Protein AF-A0A321L6T2-F1 (afdb_monomer_lite)

pLDDT: mean 87.13, std 16.79, range [43.19, 98.75]

Foldseek 3Di:
DDDDDDDDDDDDPPPDPDDDDPPVVVVVVVVVVVVVVVLLVQLVVCLPDPPPPSNQVSLVVLLVVVVVPPLVSVLSLLSSCVRDDDPSLLQSLQCCQPVDLQPPVVSSLVSPLPPPPVSLLSSLLSVQCRNPLGDDPVSLVSNLVVLVVLLPPVPDSSNVSSVSSNVNSVVSNVRNVD

Radius of gyration: 24.86 Å; chains: 1; bounding box: 50×90×37 Å

Sequence (178 aa):
MRRTKQQKGMKFSVVLLILSSSICASAQVDRAKTDRKKIIAALHKCSTKASTSDCEVAAEQAIDLFHRGDKQILASLLDLGLKSDGDLAELIGSFLGEDVLWKNPRLFLNAIVSRPRRQQEELSFSAGAMDGSGMPKEILRGVRSNLRRMSRQQNEPLAAIARLCLSRVEAANRAARN

Structure (mmCIF, N/CA/C/O backbone):
data_AF-A0A321L6T2-F1
#
_entry.id   AF-A0A321L6T2-F1
#
loop_
_atom_site.group_PDB
_atom_site.id
_atom_site.type_symbol
_atom_site.label_atom_id
_atom_site.label_alt_id
_atom_site.label_comp_id
_atom_site.label_asym_id
_atom_site.label_entity_id
_atom_site.label_seq_id
_atom_site.pdbx_PDB_ins_code
_atom_site.Cartn_x
_atom_site.Cartn_y
_atom_site.Cartn_z
_atom_site.occupancy
_atom_site.B_iso_or_equiv
_atom_site.auth_seq_id
_atom_site.auth_comp_id
_atom_site.auth_asym_id
_atom_site.auth_atom_id
_atom_site.pdbx_PDB_model_num
ATOM 1 N N . MET A 1 1 ? -31.870 -72.070 20.603 1.00 43.19 1 MET A N 1
ATOM 2 C CA . MET A 1 1 ? -31.363 -72.300 19.225 1.00 43.19 1 MET A CA 1
ATOM 3 C C . MET A 1 1 ? -30.682 -71.016 18.761 1.00 43.19 1 MET A C 1
ATOM 5 O O . MET A 1 1 ? -31.320 -69.983 18.810 1.00 43.19 1 MET A O 1
ATOM 9 N N . ARG A 1 2 ? -29.343 -71.005 18.627 1.00 44.78 2 ARG A N 1
ATOM 10 C CA . ARG A 1 2 ? -28.594 -71.132 17.345 1.00 44.78 2 ARG A CA 1
ATOM 11 C C . ARG A 1 2 ? -28.864 -69.920 16.425 1.00 44.78 2 ARG A C 1
ATOM 13 O O . ARG A 1 2 ? -29.998 -69.753 16.022 1.00 44.78 2 ARG A O 1
ATOM 20 N N . ARG A 1 3 ? -27.916 -69.074 16.005 1.00 48.66 3 ARG A N 1
ATOM 21 C CA . ARG A 1 3 ? -26.467 -69.211 15.759 1.00 48.66 3 ARG A CA 1
ATOM 22 C C . ARG A 1 3 ? -25.813 -67.818 15.779 1.00 48.66 3 ARG A C 1
ATOM 24 O O . ARG A 1 3 ? -26.248 -66.937 15.047 1.00 48.66 3 ARG A O 1
ATOM 31 N N . THR A 1 4 ? -24.723 -67.666 16.521 1.00 51.62 4 THR A N 1
ATOM 32 C CA . THR A 1 4 ? -23.717 -66.614 16.329 1.00 51.62 4 THR A CA 1
ATOM 33 C C . THR A 1 4 ? -22.840 -66.983 15.126 1.00 51.62 4 THR A C 1
ATOM 35 O O . THR A 1 4 ? -22.331 -68.102 15.043 1.00 51.62 4 THR A O 1
ATOM 38 N N . LYS A 1 5 ? -22.691 -66.076 14.151 1.00 57.09 5 LYS A N 1
ATOM 39 C CA . LYS A 1 5 ? -21.749 -66.237 13.033 1.00 57.09 5 LYS A CA 1
ATOM 40 C C . LYS A 1 5 ? -20.432 -65.543 13.376 1.00 57.09 5 LYS A C 1
ATOM 42 O O . LYS A 1 5 ? -20.359 -64.327 13.484 1.00 57.09 5 LYS A O 1
ATOM 47 N N . GLN A 1 6 ? -19.414 -66.376 13.536 1.00 51.06 6 GLN A N 1
ATOM 48 C CA . GLN A 1 6 ? -17.997 -66.055 13.647 1.00 51.06 6 GLN A CA 1
ATOM 49 C C . GLN A 1 6 ? -17.499 -65.499 12.301 1.00 51.06 6 GLN A C 1
ATOM 51 O O . GLN A 1 6 ? -17.576 -66.199 11.289 1.00 51.06 6 GLN A O 1
ATOM 56 N N . GLN A 1 7 ? -16.989 -64.266 12.270 1.00 49.34 7 GLN A N 1
ATOM 57 C CA . GLN A 1 7 ? -16.359 -63.694 11.078 1.00 49.34 7 GLN A CA 1
ATOM 58 C C . GLN A 1 7 ? -14.836 -63.752 11.247 1.00 49.34 7 GLN A C 1
ATOM 60 O O . GLN A 1 7 ? -14.269 -63.189 12.182 1.00 49.34 7 GLN A O 1
ATOM 65 N N . LYS A 1 8 ? -14.206 -64.548 10.379 1.00 51.94 8 LYS A N 1
ATOM 66 C CA . LYS A 1 8 ? -12.772 -64.848 10.359 1.00 51.94 8 LYS A CA 1
ATOM 67 C C . LYS A 1 8 ? -11.964 -63.611 9.967 1.00 51.94 8 LYS A C 1
ATOM 69 O O . LYS A 1 8 ? -12.331 -62.888 9.047 1.00 51.94 8 LYS A O 1
ATOM 74 N N . GLY A 1 9 ? -10.857 -63.420 10.681 1.00 50.06 9 GLY A N 1
ATOM 75 C CA . GLY A 1 9 ? -9.909 -62.335 10.480 1.00 50.06 9 GLY A CA 1
ATOM 76 C C . GLY A 1 9 ? -9.228 -62.351 9.114 1.00 50.06 9 GLY A C 1
ATOM 77 O O . GLY A 1 9 ? -8.930 -63.404 8.553 1.00 50.06 9 GLY A O 1
ATOM 78 N N . MET A 1 10 ? -8.924 -61.148 8.639 1.00 47.84 10 MET A N 1
ATOM 79 C CA . MET A 1 10 ? -8.061 -60.888 7.496 1.00 47.84 10 MET A CA 1
ATOM 80 C C . MET A 1 10 ? -6.967 -59.943 7.996 1.00 47.84 10 MET A C 1
ATOM 82 O O . MET A 1 10 ? -7.208 -58.763 8.240 1.00 47.84 10 MET A O 1
ATOM 86 N N . LYS A 1 11 ? -5.779 -60.494 8.266 1.00 53.78 11 LYS A N 1
ATO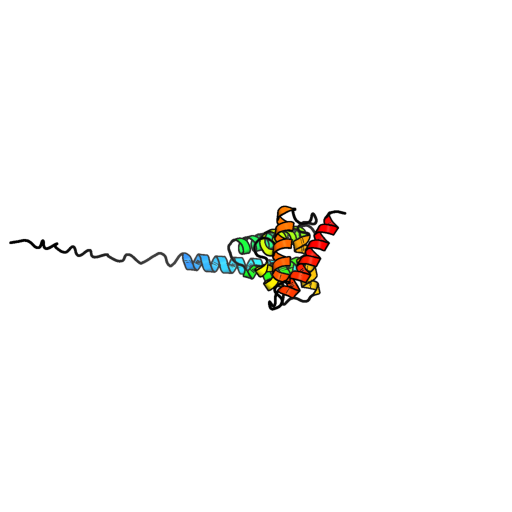M 87 C CA . LYS A 1 11 ? -4.592 -59.714 8.627 1.00 53.78 11 LYS A CA 1
ATOM 88 C C . LYS A 1 11 ? -4.037 -59.100 7.340 1.00 53.78 11 LYS A C 1
ATOM 90 O O . LYS A 1 11 ? -3.323 -59.773 6.606 1.00 53.78 11 LYS A O 1
ATOM 95 N N . PHE A 1 12 ? -4.387 -57.848 7.057 1.00 50.16 12 PHE A N 1
ATOM 96 C CA . PHE A 1 12 ? -3.696 -57.056 6.042 1.00 50.16 12 PHE A CA 1
ATOM 97 C C . PHE A 1 12 ? -2.427 -56.467 6.656 1.00 50.16 12 PHE A C 1
ATOM 99 O O . PHE A 1 12 ? -2.484 -55.522 7.440 1.00 50.16 12 PHE A O 1
ATOM 106 N N . SER A 1 13 ? -1.276 -57.030 6.291 1.00 50.53 13 SER A N 1
ATOM 107 C CA . SER A 1 13 ? 0.005 -56.338 6.420 1.00 50.53 13 SER A CA 1
ATOM 108 C C . SER A 1 13 ? 0.016 -55.168 5.439 1.00 50.53 13 SER A C 1
ATOM 110 O O . SER A 1 13 ? 0.278 -55.345 4.252 1.00 50.53 13 SER A O 1
ATOM 112 N N . VAL A 1 14 ? -0.293 -53.969 5.932 1.00 54.41 14 VAL A N 1
ATOM 113 C CA . VAL A 1 14 ? -0.040 -52.718 5.213 1.00 54.41 14 VAL A CA 1
ATOM 114 C C . VAL A 1 14 ? 1.455 -52.438 5.332 1.00 54.41 14 VAL A C 1
ATOM 116 O O . VAL A 1 14 ? 1.932 -51.945 6.352 1.00 54.41 14 VAL A O 1
ATOM 119 N N . VAL A 1 15 ? 2.210 -52.822 4.305 1.00 53.78 15 VAL A N 1
ATOM 120 C CA . VAL A 1 15 ? 3.610 -52.421 4.154 1.00 53.78 15 VAL A CA 1
ATOM 121 C C . VAL A 1 15 ? 3.623 -50.925 3.852 1.00 53.78 15 VAL A C 1
ATOM 123 O O . VAL A 1 15 ? 3.161 -50.469 2.809 1.00 53.78 15 VAL A O 1
ATOM 126 N N . LEU A 1 16 ? 4.113 -50.166 4.825 1.00 50.12 16 LEU A N 1
ATOM 127 C CA . LEU A 1 16 ? 4.247 -48.720 4.812 1.00 50.12 16 LEU A CA 1
ATOM 128 C C . LEU A 1 16 ? 5.389 -48.318 3.854 1.00 50.12 16 LEU A C 1
ATOM 130 O O . LEU A 1 16 ? 6.542 -48.210 4.261 1.00 50.12 16 LEU A O 1
ATOM 134 N N . LEU A 1 17 ? 5.081 -48.108 2.571 1.00 49.12 17 LEU A N 1
ATOM 135 C CA . LEU A 1 17 ? 5.977 -47.459 1.602 1.00 49.12 17 LEU A CA 1
ATOM 136 C C . LEU A 1 17 ? 5.973 -45.937 1.841 1.00 49.12 17 LEU A C 1
ATOM 138 O O . LEU A 1 17 ? 5.403 -45.163 1.079 1.00 49.12 17 LEU A O 1
ATOM 142 N N . ILE A 1 18 ? 6.587 -45.499 2.941 1.00 56.22 18 ILE A N 1
ATOM 143 C CA . ILE A 1 18 ? 6.993 -44.103 3.141 1.00 56.22 18 ILE A CA 1
ATOM 144 C C . ILE A 1 18 ? 8.502 -44.096 2.997 1.00 56.22 18 ILE A C 1
ATOM 146 O O . ILE A 1 18 ? 9.170 -44.424 3.962 1.00 56.22 18 ILE A O 1
ATOM 150 N N . LEU A 1 19 ? 9.039 -43.775 1.822 1.00 53.19 19 LEU A N 1
ATOM 151 C CA . LEU A 1 19 ? 10.446 -43.399 1.635 1.00 53.19 19 LEU A CA 1
ATOM 152 C C . LEU A 1 19 ? 10.629 -42.973 0.174 1.00 53.19 19 LEU A C 1
ATOM 154 O O . LEU A 1 19 ? 10.752 -43.844 -0.674 1.00 53.19 19 LEU A O 1
ATOM 158 N N . SER A 1 20 ? 10.620 -41.652 -0.077 1.00 51.66 20 SER A N 1
ATOM 159 C CA . SER A 1 20 ? 11.386 -40.943 -1.136 1.00 51.66 20 SER A CA 1
ATOM 160 C C . SER A 1 20 ? 10.708 -39.687 -1.727 1.00 51.66 20 SER A C 1
ATOM 162 O O . SER A 1 20 ? 10.866 -39.412 -2.912 1.00 51.66 20 SER A O 1
ATOM 164 N N . SER A 1 21 ? 9.974 -38.878 -0.954 1.00 49.34 21 SER A N 1
ATOM 165 C CA . SER A 1 21 ? 9.477 -37.563 -1.428 1.00 49.34 21 SER A CA 1
ATOM 166 C C . SER A 1 21 ? 10.160 -36.351 -0.776 1.00 49.34 21 SER A C 1
ATOM 168 O O . SER A 1 21 ? 9.906 -35.213 -1.162 1.00 49.34 21 SER A O 1
ATOM 170 N N . SER A 1 22 ? 11.076 -36.556 0.173 1.00 53.72 22 SER A N 1
ATOM 171 C CA . SER A 1 22 ? 11.618 -35.464 0.999 1.00 53.72 22 SER A CA 1
ATOM 172 C C . SER A 1 22 ? 12.761 -34.652 0.371 1.00 53.72 22 SER A C 1
ATOM 174 O O . SER A 1 22 ? 13.109 -33.611 0.918 1.00 53.72 22 SER A O 1
ATOM 176 N N . ILE A 1 23 ? 13.350 -35.078 -0.755 1.00 55.03 23 ILE A N 1
ATOM 177 C CA . ILE A 1 23 ? 14.572 -34.436 -1.290 1.00 55.03 23 ILE A CA 1
ATOM 178 C C . ILE A 1 23 ? 14.260 -33.283 -2.267 1.00 55.03 23 ILE A C 1
ATOM 180 O O . ILE A 1 23 ? 15.015 -32.318 -2.332 1.00 55.03 23 ILE A O 1
ATOM 184 N N . CYS A 1 24 ? 13.126 -33.293 -2.978 1.00 56.47 24 CYS A N 1
ATOM 185 C CA . CYS A 1 24 ? 12.776 -32.187 -3.888 1.00 56.47 24 CYS A CA 1
ATOM 186 C C . CYS A 1 24 ? 12.216 -30.951 -3.163 1.00 56.47 24 CYS A C 1
ATOM 188 O O . CYS A 1 24 ? 12.372 -29.830 -3.649 1.00 56.47 24 CYS A O 1
ATOM 190 N N . ALA A 1 25 ? 11.605 -31.135 -1.989 1.00 60.56 25 ALA A N 1
ATOM 191 C CA . ALA A 1 25 ? 10.973 -30.046 -1.249 1.00 60.56 25 ALA A CA 1
ATOM 192 C C . ALA A 1 25 ? 11.993 -29.040 -0.682 1.00 60.56 25 ALA A C 1
ATOM 194 O O . ALA A 1 25 ? 11.742 -27.837 -0.706 1.00 60.56 25 ALA A O 1
ATOM 195 N N . SER A 1 26 ? 13.160 -29.496 -0.213 1.00 62.03 26 SER A N 1
ATOM 196 C CA . SER A 1 26 ? 14.184 -28.610 0.364 1.00 62.03 26 SER A CA 1
ATOM 197 C C . SER A 1 26 ? 14.817 -27.692 -0.687 1.00 62.03 26 SER A C 1
ATOM 199 O O . SER A 1 26 ? 14.877 -26.481 -0.482 1.00 62.03 26 SER A O 1
ATOM 201 N N . ALA A 1 27 ? 15.179 -28.227 -1.857 1.00 65.00 27 ALA A N 1
ATOM 202 C CA . ALA A 1 27 ? 15.766 -27.443 -2.947 1.00 65.00 27 ALA A CA 1
ATOM 203 C C . ALA A 1 27 ? 14.808 -26.364 -3.496 1.00 65.00 27 ALA A C 1
ATOM 205 O O . ALA A 1 27 ? 15.236 -25.253 -3.816 1.00 65.00 27 ALA A O 1
ATOM 206 N N . GLN A 1 28 ? 13.504 -26.658 -3.575 1.00 65.62 28 GLN A N 1
ATOM 207 C CA . GLN A 1 28 ? 12.490 -25.681 -3.995 1.00 65.62 28 GLN A CA 1
ATOM 208 C C . GLN A 1 28 ? 12.294 -24.571 -2.956 1.00 65.62 28 GLN A C 1
ATOM 210 O O . GLN A 1 28 ? 12.191 -23.399 -3.321 1.00 65.62 28 GLN A O 1
ATOM 215 N N . VAL A 1 29 ? 12.293 -24.921 -1.668 1.00 70.12 29 VAL A N 1
ATOM 216 C CA . VAL A 1 29 ? 12.184 -23.949 -0.572 1.00 70.12 29 VAL A CA 1
ATOM 217 C C . VAL A 1 29 ? 13.405 -23.025 -0.528 1.00 70.12 29 VAL A C 1
ATOM 219 O O . VAL A 1 29 ? 13.248 -21.814 -0.363 1.00 70.12 29 VAL A O 1
ATOM 222 N N . ASP A 1 30 ? 14.613 -23.553 -0.723 1.00 67.31 30 ASP A N 1
ATOM 223 C CA . ASP A 1 30 ? 15.839 -22.746 -0.714 1.00 67.31 30 ASP A CA 1
ATOM 224 C C . ASP A 1 30 ? 15.949 -21.833 -1.939 1.00 67.31 30 ASP A C 1
ATOM 226 O O . ASP A 1 30 ? 16.370 -20.674 -1.818 1.00 67.31 30 ASP A O 1
ATOM 230 N N . ARG A 1 31 ? 15.481 -22.297 -3.104 1.00 67.94 31 ARG A N 1
ATOM 231 C CA . ARG A 1 31 ? 15.360 -21.460 -4.302 1.00 67.94 31 ARG A CA 1
ATOM 232 C C . ARG A 1 31 ? 14.355 -20.326 -4.091 1.00 67.94 31 ARG A C 1
ATOM 234 O O . ARG A 1 31 ? 14.720 -19.171 -4.279 1.00 67.94 31 ARG A O 1
ATOM 241 N N . ALA A 1 32 ? 13.154 -20.625 -3.589 1.00 71.50 32 ALA A N 1
ATOM 242 C CA . ALA A 1 32 ? 12.131 -19.613 -3.308 1.00 71.50 32 ALA A CA 1
ATOM 243 C C . ALA A 1 32 ? 12.614 -18.551 -2.301 1.00 71.50 32 ALA A C 1
ATOM 245 O O . ALA A 1 32 ? 12.394 -17.355 -2.493 1.00 71.50 32 ALA A O 1
ATOM 246 N N . LYS A 1 33 ? 13.338 -18.963 -1.250 1.00 74.62 33 LYS A N 1
ATOM 247 C CA . LYS A 1 33 ? 13.969 -18.033 -0.296 1.00 74.62 33 LYS A CA 1
ATOM 248 C C . LYS A 1 33 ? 15.038 -17.160 -0.953 1.00 74.62 33 LYS A C 1
ATOM 250 O O . LYS A 1 33 ? 15.141 -15.976 -0.629 1.00 74.62 33 LYS A O 1
ATOM 255 N N . THR A 1 34 ? 15.851 -17.736 -1.834 1.00 74.81 34 THR A N 1
ATOM 256 C CA . THR A 1 34 ? 16.912 -17.013 -2.548 1.00 74.81 34 THR A CA 1
ATOM 257 C C . THR A 1 34 ? 16.322 -15.987 -3.512 1.00 74.81 34 THR A C 1
ATOM 259 O O . THR A 1 34 ? 16.768 -14.840 -3.527 1.00 74.81 34 THR A O 1
ATOM 262 N N . ASP A 1 35 ? 15.274 -16.359 -4.241 1.00 86.00 35 ASP A N 1
ATOM 263 C CA . ASP A 1 35 ? 14.583 -15.472 -5.176 1.00 86.00 35 ASP A CA 1
ATOM 264 C C . ASP A 1 35 ? 13.876 -14.330 -4.430 1.00 86.00 35 ASP A C 1
ATOM 266 O O . ASP A 1 35 ? 14.041 -13.163 -4.787 1.00 86.00 35 ASP A O 1
ATOM 270 N N . ARG A 1 36 ? 13.232 -14.621 -3.291 1.00 91.94 36 ARG A N 1
ATOM 271 C CA . ARG A 1 36 ? 12.671 -13.593 -2.399 1.00 91.94 36 ARG A CA 1
ATOM 272 C C . ARG A 1 36 ? 13.715 -12.576 -1.934 1.00 91.94 36 ARG A C 1
ATOM 274 O O . ARG A 1 36 ? 13.458 -11.374 -1.951 1.00 91.94 36 ARG A O 1
ATOM 281 N N . LYS A 1 37 ? 14.895 -13.032 -1.495 1.00 93.31 37 LYS A N 1
ATOM 282 C CA . LYS A 1 37 ? 15.969 -12.131 -1.035 1.00 93.31 37 LYS A CA 1
ATOM 283 C C . LYS A 1 37 ? 16.463 -11.214 -2.154 1.00 93.31 37 LYS A C 1
ATOM 285 O O . LYS A 1 37 ? 16.707 -10.039 -1.890 1.00 93.31 37 LYS A O 1
ATOM 290 N N . LYS A 1 38 ? 16.590 -11.731 -3.380 1.00 93.50 38 LYS A N 1
ATOM 291 C CA . LYS A 1 38 ? 16.983 -10.935 -4.553 1.00 93.50 38 LYS A CA 1
ATOM 292 C C . LYS A 1 38 ? 15.955 -9.849 -4.861 1.00 93.50 38 LYS A C 1
ATOM 294 O O . LYS A 1 38 ? 16.347 -8.703 -5.049 1.00 93.50 38 LYS A O 1
ATOM 299 N N . ILE A 1 39 ? 14.666 -10.193 -4.829 1.00 94.38 39 ILE A N 1
ATOM 300 C CA . ILE A 1 39 ? 13.573 -9.236 -5.046 1.00 94.38 39 ILE A CA 1
ATOM 301 C C . ILE A 1 39 ? 13.617 -8.127 -3.988 1.00 94.38 39 ILE A C 1
ATOM 303 O O . ILE A 1 39 ? 13.644 -6.952 -4.334 1.00 94.38 39 ILE A O 1
ATOM 307 N N . ILE A 1 40 ? 13.737 -8.470 -2.701 1.00 93.94 40 ILE A N 1
ATOM 308 C CA . ILE A 1 40 ? 13.835 -7.465 -1.625 1.00 93.94 40 ILE A CA 1
ATOM 309 C C . ILE A 1 40 ? 15.059 -6.559 -1.802 1.00 93.94 40 ILE A C 1
ATOM 311 O O . ILE A 1 40 ? 14.959 -5.347 -1.614 1.00 93.94 40 ILE A O 1
ATOM 315 N N . ALA A 1 41 ? 16.209 -7.122 -2.178 1.00 92.50 41 ALA A N 1
ATOM 316 C CA . ALA A 1 41 ? 17.410 -6.333 -2.437 1.00 92.50 41 ALA A CA 1
ATOM 317 C C . ALA A 1 41 ? 17.216 -5.364 -3.618 1.00 92.50 41 ALA A C 1
ATOM 319 O O . ALA A 1 41 ? 17.669 -4.220 -3.547 1.00 92.50 41 ALA A O 1
ATOM 320 N N . ALA A 1 42 ? 16.511 -5.794 -4.669 1.00 92.69 42 ALA A N 1
ATOM 321 C CA . ALA A 1 42 ? 16.156 -4.943 -5.800 1.00 92.69 42 ALA A CA 1
ATOM 322 C C . ALA A 1 42 ? 15.211 -3.803 -5.377 1.00 92.69 42 ALA A C 1
ATOM 324 O O . ALA A 1 42 ? 15.524 -2.644 -5.640 1.00 92.69 42 ALA A O 1
ATOM 325 N N . LEU A 1 43 ? 14.143 -4.095 -4.620 1.00 92.50 43 LEU A N 1
ATOM 326 C CA . LEU A 1 43 ? 13.242 -3.066 -4.075 1.00 92.50 43 LEU A CA 1
ATOM 327 C C . LEU A 1 43 ? 13.997 -2.039 -3.217 1.00 92.50 43 LEU A C 1
ATOM 329 O O . LEU A 1 43 ? 13.794 -0.833 -3.346 1.00 92.50 43 LEU A O 1
ATOM 333 N N . HIS A 1 44 ? 14.910 -2.503 -2.359 1.00 90.75 44 HIS A N 1
ATOM 334 C CA . HIS A 1 44 ? 15.716 -1.610 -1.531 1.00 90.75 44 HIS A CA 1
ATOM 335 C C . HIS A 1 44 ? 16.611 -0.703 -2.389 1.00 90.75 44 HIS A C 1
ATOM 337 O O . HIS A 1 44 ? 16.686 0.504 -2.152 1.00 90.75 44 HIS A O 1
ATOM 343 N N . LYS A 1 45 ? 17.258 -1.248 -3.427 1.00 90.31 45 LYS A N 1
ATOM 344 C CA . LYS A 1 45 ? 18.037 -0.448 -4.384 1.00 90.31 45 LYS A CA 1
ATOM 345 C C . LYS A 1 45 ? 17.159 0.631 -5.028 1.00 90.31 45 LYS A C 1
ATOM 347 O O . LYS A 1 45 ? 17.562 1.791 -5.042 1.00 90.31 45 LYS A O 1
ATOM 352 N N . CYS A 1 46 ? 15.946 0.281 -5.439 1.00 88.94 46 CYS A N 1
ATOM 353 C CA . CYS A 1 46 ? 14.979 1.207 -6.029 1.00 88.94 46 CYS A CA 1
ATOM 354 C C . CYS A 1 46 ? 14.550 2.338 -5.097 1.00 88.94 46 CYS A C 1
ATOM 356 O O . CYS A 1 46 ? 14.429 3.479 -5.527 1.00 88.94 46 CYS A O 1
ATOM 358 N N . SER A 1 47 ? 14.433 2.064 -3.797 1.00 81.56 47 SER A N 1
ATOM 359 C CA . SER A 1 47 ? 14.133 3.103 -2.804 1.00 81.56 47 SER A CA 1
ATOM 360 C C . SER A 1 47 ? 15.278 4.111 -2.575 1.00 81.56 47 SER A C 1
ATOM 362 O O . SER A 1 47 ? 15.075 5.130 -1.914 1.00 81.56 47 SER A O 1
ATOM 364 N N . THR A 1 48 ? 16.481 3.840 -3.107 1.00 79.88 48 THR A N 1
ATOM 365 C CA . THR A 1 48 ? 17.693 4.665 -2.909 1.00 79.88 48 THR A CA 1
ATOM 366 C C . THR A 1 48 ? 18.274 5.260 -4.195 1.00 79.88 48 THR A C 1
ATOM 368 O O . THR A 1 48 ? 18.914 6.309 -4.134 1.00 79.88 48 THR A O 1
ATOM 371 N N . LYS A 1 49 ? 18.078 4.616 -5.353 1.00 68.81 49 LYS A N 1
ATOM 372 C CA . LYS A 1 49 ? 18.528 5.079 -6.673 1.00 68.81 49 LYS A CA 1
ATOM 373 C C . LYS A 1 49 ? 17.455 4.746 -7.709 1.00 68.81 49 LYS A C 1
ATOM 375 O O . LYS A 1 49 ? 17.227 3.572 -7.988 1.00 68.81 49 LYS A O 1
ATOM 380 N N . ALA A 1 50 ? 16.824 5.772 -8.274 1.00 56.91 50 ALA A N 1
ATOM 381 C CA . ALA A 1 50 ? 15.775 5.612 -9.272 1.00 56.91 50 ALA A CA 1
ATOM 382 C C . ALA A 1 50 ? 16.383 5.231 -10.633 1.00 56.91 50 ALA A C 1
ATOM 384 O O . ALA A 1 50 ? 17.001 6.052 -11.305 1.00 56.91 50 ALA A O 1
ATOM 385 N N . SER A 1 51 ? 16.230 3.968 -11.018 1.00 61.88 51 SER A N 1
ATOM 386 C CA . SER A 1 51 ? 16.251 3.537 -12.417 1.00 61.88 51 SER A CA 1
ATOM 387 C C . SER A 1 51 ? 14.897 2.887 -12.653 1.00 61.88 51 SER A C 1
ATOM 389 O O . SER A 1 51 ? 14.668 1.794 -12.144 1.00 61.88 51 SER A O 1
ATOM 391 N N . THR A 1 52 ? 13.983 3.590 -13.316 1.00 67.00 52 THR A N 1
ATOM 392 C CA . THR A 1 52 ? 12.536 3.308 -13.269 1.00 67.00 52 THR A CA 1
ATOM 393 C C . THR A 1 52 ? 12.178 1.903 -13.766 1.00 67.00 52 THR A C 1
ATOM 395 O O . THR A 1 52 ? 11.525 1.158 -13.038 1.00 67.00 52 THR A O 1
ATOM 398 N N . SER A 1 53 ? 12.735 1.467 -14.902 1.00 77.19 53 SER A N 1
ATOM 399 C CA . SER A 1 53 ? 12.391 0.176 -15.523 1.00 77.19 53 SER A CA 1
ATOM 400 C C . SER A 1 53 ? 12.750 -1.053 -14.674 1.00 77.19 53 SER A C 1
ATOM 402 O O . SER A 1 53 ? 11.945 -1.966 -14.511 1.00 77.19 53 SER A O 1
ATOM 404 N N . ASP A 1 54 ? 13.947 -1.087 -14.081 1.00 86.19 54 ASP A N 1
ATOM 405 C CA . ASP A 1 54 ? 14.363 -2.192 -13.198 1.00 86.19 54 ASP A CA 1
ATOM 406 C C . ASP A 1 54 ? 13.500 -2.256 -11.925 1.00 86.19 54 ASP A C 1
ATOM 408 O O . ASP A 1 54 ? 13.334 -3.318 -11.317 1.00 86.19 54 ASP A O 1
ATOM 412 N N . CYS A 1 55 ? 12.964 -1.109 -11.506 1.00 91.88 55 CYS A N 1
ATOM 413 C CA . CYS A 1 55 ? 12.172 -0.983 -10.294 1.00 91.88 55 CYS A CA 1
ATOM 414 C C . CYS A 1 55 ? 10.730 -1.434 -10.470 1.00 91.88 55 CYS A C 1
ATOM 416 O O . CYS A 1 55 ? 10.191 -2.056 -9.555 1.00 91.88 55 CYS A O 1
ATOM 418 N N . GLU A 1 56 ? 10.146 -1.200 -11.641 1.00 92.94 56 GLU A N 1
ATOM 419 C CA . GLU A 1 56 ? 8.842 -1.746 -12.023 1.00 92.94 56 GLU A CA 1
ATOM 420 C C . GLU A 1 56 ? 8.881 -3.277 -12.035 1.00 92.94 56 GLU A C 1
ATOM 422 O O . GLU A 1 56 ? 8.102 -3.912 -11.327 1.00 92.94 56 GLU A O 1
ATOM 427 N N . VAL A 1 57 ? 9.875 -3.883 -12.697 1.00 94.00 57 VAL A N 1
ATOM 428 C CA . VAL A 1 57 ? 10.032 -5.351 -12.727 1.00 94.00 57 VAL A CA 1
ATOM 429 C C . VAL A 1 57 ? 10.194 -5.929 -11.317 1.00 94.00 57 VAL A C 1
ATOM 431 O O . VAL A 1 57 ? 9.601 -6.956 -10.976 1.00 94.00 57 VAL A O 1
ATOM 434 N N . ALA A 1 58 ? 10.991 -5.281 -10.463 1.00 95.00 58 ALA A N 1
ATOM 435 C CA . ALA A 1 58 ? 11.149 -5.716 -9.077 1.00 95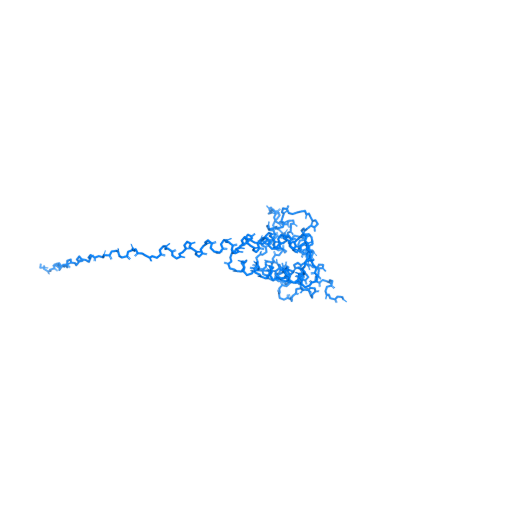.00 58 ALA A CA 1
ATOM 436 C C . ALA A 1 58 ? 9.839 -5.594 -8.276 1.00 95.00 58 ALA A C 1
ATOM 438 O O . ALA A 1 58 ? 9.537 -6.470 -7.458 1.00 95.00 58 ALA A O 1
ATOM 439 N N . ALA A 1 59 ? 9.066 -4.528 -8.504 1.00 96.50 59 ALA A N 1
ATOM 440 C CA . ALA A 1 59 ? 7.767 -4.313 -7.878 1.00 96.50 59 ALA A CA 1
ATOM 441 C C . ALA A 1 59 ? 6.744 -5.371 -8.310 1.00 96.50 59 ALA A C 1
ATOM 443 O O . ALA A 1 59 ? 6.111 -5.969 -7.442 1.00 96.50 59 ALA A O 1
ATOM 444 N N . GLU A 1 60 ? 6.640 -5.678 -9.604 1.00 97.00 60 GLU A N 1
ATOM 445 C CA . GLU A 1 60 ? 5.766 -6.737 -10.129 1.00 97.00 60 GLU A CA 1
ATOM 446 C C . GLU A 1 60 ? 6.086 -8.096 -9.498 1.00 97.00 60 GLU A C 1
ATOM 448 O O . GLU A 1 60 ? 5.212 -8.761 -8.942 1.00 97.00 60 GLU A O 1
ATOM 453 N N . GLN A 1 61 ? 7.366 -8.477 -9.465 1.00 96.75 61 GLN A N 1
ATOM 454 C CA . GLN A 1 61 ? 7.792 -9.732 -8.840 1.00 96.75 61 GLN A CA 1
ATOM 455 C C . GLN A 1 61 ? 7.450 -9.789 -7.343 1.00 96.75 61 GLN A C 1
ATOM 457 O O . GLN A 1 61 ? 7.121 -10.854 -6.806 1.00 96.75 61 GLN A O 1
ATOM 462 N N . ALA A 1 62 ? 7.533 -8.655 -6.648 1.00 97.31 62 ALA A N 1
ATOM 463 C CA . ALA A 1 62 ? 7.160 -8.544 -5.245 1.00 97.31 62 ALA A CA 1
ATOM 464 C C . ALA A 1 62 ? 5.639 -8.611 -5.031 1.00 97.31 62 ALA A C 1
ATOM 466 O O . ALA A 1 62 ? 5.187 -9.250 -4.075 1.00 97.31 62 ALA A O 1
ATOM 467 N N . ILE A 1 63 ? 4.849 -8.017 -5.925 1.00 97.94 63 ILE A N 1
ATOM 468 C CA . ILE A 1 63 ? 3.386 -8.133 -5.943 1.00 97.94 63 ILE A CA 1
ATOM 469 C C . ILE A 1 63 ? 2.980 -9.597 -6.174 1.00 97.94 63 ILE A C 1
ATOM 471 O O . ILE A 1 63 ? 2.180 -10.139 -5.408 1.00 97.94 63 ILE A O 1
ATOM 475 N N . ASP A 1 64 ? 3.631 -10.300 -7.101 1.00 97.19 64 ASP A N 1
ATOM 476 C CA . ASP A 1 64 ? 3.404 -11.732 -7.323 1.00 97.19 64 ASP A CA 1
ATOM 477 C C . ASP A 1 64 ? 3.721 -12.576 -6.080 1.00 97.19 64 ASP A C 1
ATOM 479 O O . ASP A 1 64 ? 3.040 -13.561 -5.773 1.00 97.19 64 ASP A O 1
ATOM 483 N N . LEU A 1 65 ? 4.784 -12.242 -5.336 1.00 96.12 65 LEU A N 1
ATOM 484 C CA . LEU A 1 65 ? 5.064 -12.889 -4.048 1.00 96.12 65 LEU A CA 1
ATOM 485 C C . LEU A 1 65 ? 3.939 -12.627 -3.038 1.00 96.12 65 LEU A C 1
ATOM 487 O O . LEU A 1 65 ? 3.499 -13.559 -2.356 1.00 96.12 65 LEU A O 1
ATOM 491 N N . PHE A 1 66 ? 3.429 -11.395 -2.975 1.00 97.69 66 PHE A N 1
ATOM 492 C CA . PHE A 1 66 ? 2.301 -11.050 -2.114 1.00 97.69 66 PHE A CA 1
ATOM 493 C C . PHE A 1 66 ? 1.046 -11.858 -2.468 1.00 97.69 66 PHE A C 1
ATOM 495 O O . PHE A 1 66 ? 0.377 -12.378 -1.564 1.00 97.69 66 PHE A O 1
ATOM 502 N N . HIS A 1 67 ? 0.712 -11.988 -3.756 1.00 96.56 67 HIS A N 1
ATOM 503 C CA . HIS A 1 67 ? -0.433 -12.779 -4.222 1.00 96.56 67 HIS A CA 1
ATOM 504 C C . HIS A 1 67 ? -0.266 -14.270 -3.919 1.00 96.56 67 HIS A C 1
ATOM 506 O O . HIS A 1 67 ? -1.226 -14.908 -3.492 1.00 96.56 67 HIS A O 1
ATOM 512 N N . ARG A 1 68 ? 0.963 -14.799 -4.002 1.00 95.75 68 ARG A N 1
ATOM 513 C CA . ARG A 1 68 ? 1.313 -16.173 -3.586 1.00 95.75 68 ARG A CA 1
ATOM 514 C C . ARG A 1 68 ? 1.311 -16.398 -2.069 1.00 95.75 68 ARG A C 1
ATOM 516 O O . ARG A 1 68 ? 1.509 -17.524 -1.621 1.00 95.75 68 ARG A O 1
ATOM 523 N N . GLY A 1 69 ? 1.058 -15.357 -1.276 1.00 95.38 69 GLY A N 1
ATOM 524 C CA . GLY A 1 69 ? 0.845 -15.453 0.169 1.00 95.38 69 GLY A CA 1
ATOM 525 C C . GLY A 1 69 ? 1.967 -14.881 1.032 1.00 95.38 69 GLY A C 1
ATOM 526 O O . GLY A 1 69 ? 1.805 -14.828 2.250 1.00 95.38 69 GLY A O 1
ATOM 527 N N . ASP A 1 70 ? 3.064 -14.386 0.451 1.00 96.19 70 ASP A N 1
ATOM 528 C CA . ASP A 1 70 ? 4.125 -13.715 1.209 1.00 96.19 70 ASP A CA 1
ATOM 529 C C . ASP A 1 70 ? 3.701 -12.294 1.601 1.00 96.19 70 ASP A C 1
ATOM 531 O O . ASP A 1 70 ? 4.110 -11.295 1.015 1.00 96.19 70 ASP A O 1
ATOM 535 N N . LYS A 1 71 ? 2.848 -12.184 2.621 1.00 96.19 71 LYS A N 1
ATOM 536 C CA . LYS A 1 71 ? 2.336 -10.887 3.090 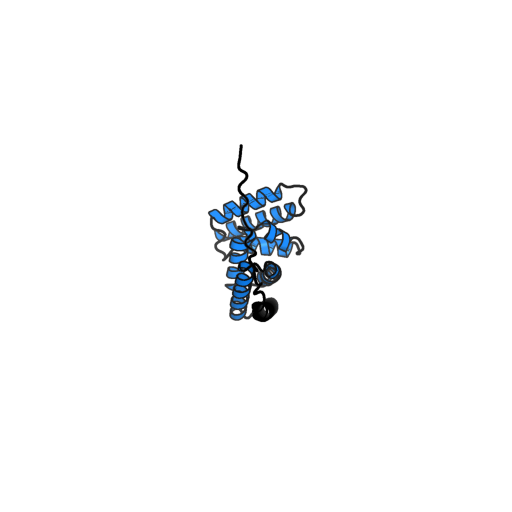1.00 96.19 71 LYS A CA 1
ATOM 537 C C . LYS A 1 71 ? 3.411 -10.005 3.727 1.00 96.19 71 LYS A C 1
ATOM 539 O O . LYS A 1 71 ? 3.187 -8.807 3.872 1.00 96.19 71 LYS A O 1
ATOM 544 N N . GLN A 1 72 ? 4.574 -10.560 4.076 1.00 96.06 72 GLN A N 1
ATOM 545 C CA . GLN A 1 72 ? 5.672 -9.790 4.665 1.00 96.06 72 GLN A CA 1
ATOM 546 C C . GLN A 1 72 ? 6.331 -8.850 3.649 1.00 96.06 72 GLN A C 1
ATOM 548 O O . GLN A 1 72 ? 6.910 -7.843 4.053 1.00 96.06 72 GLN A O 1
ATOM 553 N N . ILE A 1 73 ? 6.206 -9.130 2.345 1.00 97.00 73 ILE A N 1
ATOM 554 C CA . ILE A 1 73 ? 6.735 -8.259 1.286 1.00 97.00 73 ILE A CA 1
ATOM 555 C C . ILE A 1 73 ? 6.042 -6.888 1.244 1.00 97.00 73 ILE A C 1
ATOM 557 O O . ILE A 1 73 ? 6.609 -5.923 0.735 1.00 97.00 73 ILE A O 1
ATOM 561 N N . LEU A 1 74 ? 4.843 -6.775 1.835 1.00 97.88 74 LEU A N 1
ATOM 562 C CA . LEU A 1 74 ? 4.071 -5.534 1.863 1.00 97.88 74 LEU A CA 1
ATOM 563 C C . LEU A 1 74 ? 4.869 -4.374 2.471 1.00 97.88 74 LEU A C 1
ATOM 565 O O . LEU A 1 74 ? 4.764 -3.257 1.983 1.00 97.88 74 LEU A O 1
ATOM 569 N N . ALA A 1 75 ? 5.690 -4.619 3.496 1.00 96.62 75 ALA A N 1
ATOM 570 C CA . ALA A 1 75 ? 6.503 -3.562 4.096 1.00 96.62 75 ALA A CA 1
ATOM 571 C C . ALA A 1 75 ? 7.466 -2.929 3.077 1.00 96.62 75 ALA A C 1
ATOM 573 O O . ALA A 1 75 ? 7.520 -1.706 2.977 1.00 96.62 75 ALA A O 1
ATOM 574 N N . SER A 1 76 ? 8.144 -3.755 2.275 1.00 96.44 76 SER A N 1
ATOM 575 C CA . SER A 1 76 ? 9.061 -3.294 1.228 1.00 96.44 76 SER A CA 1
ATOM 576 C C . SER A 1 76 ? 8.334 -2.574 0.090 1.00 96.44 76 SER A C 1
ATOM 578 O O . SER A 1 76 ? 8.841 -1.577 -0.414 1.00 96.44 76 SER A O 1
ATOM 580 N N . LEU A 1 77 ? 7.133 -3.029 -0.284 1.00 97.50 77 LEU A N 1
ATOM 581 C CA . LEU A 1 77 ? 6.301 -2.355 -1.290 1.00 97.50 77 LEU A CA 1
ATOM 582 C C . LEU A 1 77 ? 5.800 -0.985 -0.807 1.00 97.50 77 LEU A C 1
ATOM 584 O O . LEU A 1 77 ? 5.781 -0.032 -1.578 1.00 97.50 77 LEU A O 1
ATOM 588 N N . LEU A 1 78 ? 5.446 -0.853 0.476 1.00 97.69 78 LEU A N 1
ATOM 589 C CA . LEU A 1 78 ? 5.078 0.438 1.067 1.00 97.69 78 LEU A CA 1
ATOM 590 C C . LEU A 1 78 ? 6.273 1.403 1.116 1.00 97.69 78 LEU A C 1
ATOM 592 O O . LEU A 1 78 ? 6.106 2.590 0.856 1.00 97.69 78 LEU A O 1
ATOM 596 N N . ASP A 1 79 ? 7.474 0.913 1.433 1.00 96.31 79 ASP A N 1
ATOM 597 C CA . ASP A 1 79 ? 8.685 1.745 1.423 1.00 96.31 79 ASP A CA 1
ATOM 598 C C . ASP A 1 79 ? 9.015 2.237 0.012 1.00 96.31 79 ASP A C 1
ATOM 600 O O . ASP A 1 79 ? 9.364 3.405 -0.166 1.00 96.31 79 ASP A O 1
ATOM 604 N N . LEU A 1 80 ? 8.842 1.368 -0.988 1.00 95.38 80 LEU A N 1
ATOM 605 C CA . LEU A 1 80 ? 8.985 1.738 -2.390 1.00 95.38 80 LEU A CA 1
ATOM 606 C C . LEU A 1 80 ? 7.935 2.777 -2.809 1.00 95.38 80 LEU A C 1
ATOM 608 O O . LEU A 1 80 ? 8.297 3.777 -3.418 1.00 95.38 80 LEU A O 1
ATOM 612 N N . GLY A 1 81 ? 6.672 2.603 -2.407 1.00 95.31 81 GLY A N 1
ATOM 613 C CA . GLY A 1 81 ? 5.580 3.538 -2.709 1.00 95.31 81 GLY A CA 1
ATOM 614 C C . GLY A 1 81 ? 5.789 4.963 -2.181 1.00 95.31 81 GLY A C 1
ATOM 615 O O . GLY A 1 81 ? 5.269 5.920 -2.741 1.00 95.31 81 GLY A O 1
ATOM 616 N N . LEU A 1 82 ? 6.582 5.139 -1.119 1.00 95.75 82 LEU A N 1
ATOM 617 C CA . LEU A 1 82 ? 6.955 6.468 -0.605 1.00 95.75 82 LEU A CA 1
ATOM 618 C C . LEU A 1 82 ? 8.023 7.176 -1.453 1.00 95.75 82 LEU A C 1
ATOM 620 O O . LEU A 1 82 ? 8.326 8.347 -1.209 1.00 95.75 82 LEU A O 1
ATOM 624 N N . LYS A 1 83 ? 8.664 6.450 -2.371 1.00 93.38 83 LYS A N 1
ATOM 625 C CA . LYS A 1 83 ? 9.776 6.918 -3.211 1.00 93.38 83 LYS A CA 1
ATOM 626 C C . LYS A 1 83 ? 9.489 6.806 -4.703 1.00 93.38 83 LYS A C 1
ATOM 628 O O . LYS A 1 83 ? 10.291 7.294 -5.487 1.00 93.38 83 LYS A O 1
ATOM 633 N N . SER A 1 84 ? 8.387 6.166 -5.071 1.00 91.06 84 SER A N 1
ATOM 634 C CA . SER A 1 84 ? 7.968 5.982 -6.450 1.00 91.06 84 SER A CA 1
ATOM 635 C C . SER A 1 84 ? 7.384 7.261 -7.042 1.00 91.06 84 SER A C 1
ATOM 637 O O . SER A 1 84 ? 6.666 7.999 -6.364 1.00 91.06 84 SER A O 1
ATOM 639 N N . ASP A 1 85 ? 7.623 7.451 -8.329 1.00 90.62 85 ASP A N 1
ATOM 640 C CA . ASP A 1 85 ? 7.002 8.428 -9.216 1.00 90.62 85 ASP A CA 1
ATOM 641 C C . ASP A 1 85 ? 6.588 7.744 -10.534 1.00 90.62 85 ASP A C 1
ATOM 643 O O . ASP A 1 85 ? 6.851 6.553 -10.720 1.00 90.62 85 ASP A O 1
ATOM 647 N N . GLY A 1 86 ? 5.881 8.477 -11.405 1.00 91.94 86 GLY A N 1
ATOM 648 C CA . GLY A 1 86 ? 5.437 7.996 -12.722 1.00 91.94 86 GLY A CA 1
ATOM 649 C C . GLY A 1 86 ? 4.769 6.617 -12.686 1.00 91.94 86 GLY A C 1
ATOM 650 O O . GLY A 1 86 ? 4.031 6.302 -11.751 1.00 91.94 86 GLY A O 1
ATOM 651 N N . ASP A 1 87 ? 5.102 5.786 -13.669 1.00 93.44 87 ASP A N 1
ATOM 652 C CA . ASP A 1 87 ? 4.563 4.436 -13.874 1.00 93.44 87 ASP A CA 1
ATOM 653 C C . ASP A 1 87 ? 4.736 3.535 -12.639 1.00 93.44 8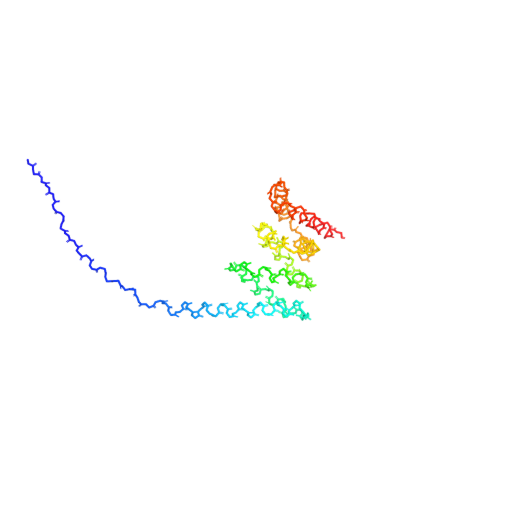7 ASP A C 1
ATOM 655 O O . ASP A 1 87 ? 3.847 2.762 -12.276 1.00 93.44 87 ASP A O 1
ATOM 659 N N . LEU A 1 88 ? 5.849 3.677 -11.912 1.00 93.88 88 LEU A N 1
ATOM 660 C CA . LEU A 1 88 ? 6.066 2.921 -10.682 1.00 93.88 88 LEU A CA 1
ATOM 661 C C . LEU A 1 88 ? 5.086 3.338 -9.576 1.00 93.88 88 LEU A C 1
ATOM 663 O O . LEU A 1 88 ? 4.606 2.488 -8.822 1.00 93.88 88 LEU A O 1
ATOM 667 N N . ALA A 1 89 ? 4.787 4.634 -9.452 1.00 94.94 89 ALA A N 1
ATOM 668 C CA . ALA A 1 89 ? 3.797 5.109 -8.489 1.00 94.94 89 ALA A CA 1
ATOM 669 C C . ALA A 1 89 ? 2.389 4.628 -8.850 1.00 94.94 89 ALA A C 1
ATOM 671 O O . ALA A 1 89 ? 1.631 4.274 -7.945 1.00 94.94 89 ALA A O 1
ATOM 672 N N . GLU A 1 90 ? 2.066 4.567 -10.141 1.00 96.12 90 GLU A N 1
ATOM 673 C CA . GLU A 1 90 ? 0.793 4.043 -10.640 1.00 96.12 90 GLU A CA 1
ATOM 674 C C . GLU A 1 90 ? 0.641 2.546 -10.346 1.00 96.12 90 GLU A C 1
ATOM 676 O O . GLU A 1 90 ? -0.385 2.112 -9.806 1.00 96.12 90 GLU A O 1
ATOM 681 N N . LEU A 1 91 ? 1.693 1.761 -10.607 1.00 97.19 91 LEU A N 1
ATOM 682 C CA . LEU A 1 91 ? 1.750 0.331 -10.306 1.00 97.19 91 LEU A CA 1
ATOM 683 C C . LEU A 1 91 ? 1.554 0.065 -8.806 1.00 97.19 91 LEU A C 1
ATOM 685 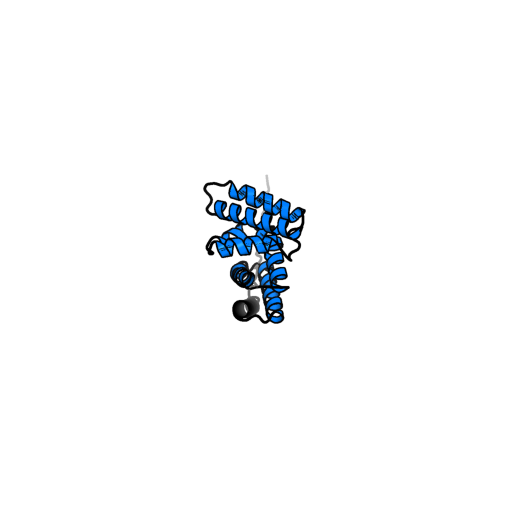O O . LEU A 1 91 ? 0.691 -0.724 -8.406 1.00 97.19 91 LEU A O 1
ATOM 689 N N . ILE A 1 92 ? 2.337 0.738 -7.956 1.00 97.69 92 ILE A N 1
ATOM 690 C CA . ILE A 1 92 ? 2.256 0.555 -6.502 1.00 97.69 92 ILE A CA 1
ATOM 691 C C . ILE A 1 92 ? 0.920 1.073 -5.962 1.00 97.69 92 ILE A C 1
ATOM 693 O O . ILE A 1 92 ? 0.294 0.398 -5.143 1.00 97.69 92 ILE A O 1
ATOM 697 N N . GLY A 1 93 ? 0.453 2.235 -6.418 1.00 97.94 93 GLY A N 1
ATOM 698 C CA . GLY A 1 93 ? -0.824 2.813 -6.010 1.00 97.94 93 GLY A CA 1
ATOM 699 C C . GLY A 1 93 ? -1.996 1.883 -6.313 1.00 97.94 93 GLY A C 1
ATOM 700 O O . GLY A 1 93 ? -2.816 1.621 -5.426 1.00 97.94 93 GLY A O 1
ATOM 701 N N . SER A 1 94 ? -2.042 1.330 -7.528 1.00 98.19 94 SER A N 1
ATOM 702 C CA . SER A 1 94 ? -3.074 0.379 -7.963 1.00 98.19 94 SER A CA 1
ATOM 703 C C . SER A 1 94 ? -3.063 -0.890 -7.117 1.00 98.19 94 SER A C 1
ATOM 705 O O . SER A 1 94 ? -4.096 -1.274 -6.564 1.00 98.19 94 SER A O 1
ATOM 707 N N . PHE A 1 95 ? -1.885 -1.480 -6.895 1.00 98.56 95 PHE A N 1
ATOM 708 C CA . PHE A 1 95 ? -1.734 -2.623 -5.994 1.00 98.56 95 PHE A CA 1
ATOM 709 C C . PHE A 1 95 ? -2.238 -2.312 -4.573 1.00 98.56 95 PHE A C 1
ATOM 711 O O . PHE A 1 95 ? -3.037 -3.060 -3.999 1.00 98.56 95 PHE A O 1
ATOM 718 N N . LEU A 1 96 ? -1.811 -1.191 -3.983 1.00 98.62 96 LEU A N 1
ATOM 719 C CA . LEU A 1 96 ? -2.217 -0.818 -2.628 1.00 98.62 96 LEU A CA 1
ATOM 720 C C . LEU A 1 96 ? -3.728 -0.572 -2.526 1.00 98.62 96 LEU A C 1
ATOM 722 O O . LEU A 1 96 ? -4.335 -0.965 -1.526 1.00 98.62 96 LEU A O 1
ATOM 726 N N . GLY A 1 97 ? -4.337 0.047 -3.537 1.00 98.31 97 GLY A N 1
ATOM 727 C CA . GLY A 1 97 ? -5.771 0.321 -3.598 1.00 98.31 97 GLY A CA 1
ATOM 728 C C . GLY A 1 97 ? -6.616 -0.939 -3.780 1.00 98.31 97 GLY A C 1
ATOM 729 O O . GLY A 1 97 ? -7.474 -1.240 -2.940 1.00 98.31 97 GLY A O 1
ATOM 730 N N . GLU A 1 98 ? -6.365 -1.687 -4.854 1.00 97.81 98 GLU A N 1
ATOM 731 C CA . GLU A 1 98 ? -7.201 -2.812 -5.280 1.00 97.81 98 GLU A CA 1
ATOM 732 C C . GLU A 1 98 ? -6.935 -4.093 -4.491 1.00 97.81 98 GLU A C 1
ATOM 734 O O . GLU A 1 98 ? -7.873 -4.780 -4.074 1.00 97.81 98 GLU A O 1
ATOM 739 N N . ASP A 1 99 ? -5.667 -4.431 -4.255 1.00 97.75 99 ASP A N 1
ATOM 740 C CA . ASP A 1 99 ? -5.306 -5.729 -3.685 1.00 97.75 99 ASP A CA 1
ATOM 741 C C . ASP A 1 99 ? -5.185 -5.718 -2.170 1.00 97.75 99 ASP A C 1
ATOM 743 O O . ASP A 1 99 ? -5.442 -6.736 -1.512 1.00 97.75 99 ASP A O 1
ATOM 747 N N . VAL A 1 100 ? -4.801 -4.578 -1.596 1.00 98.31 100 VAL A N 1
ATOM 748 C CA . VAL A 1 100 ? -4.535 -4.483 -0.161 1.00 98.31 100 VAL A CA 1
ATOM 749 C C . VAL A 1 100 ? -5.665 -3.762 0.557 1.00 98.31 100 VAL A C 1
ATOM 751 O O . VAL A 1 100 ? -6.337 -4.371 1.388 1.00 98.31 100 VAL A O 1
ATOM 754 N N . LEU A 1 101 ? -5.915 -2.490 0.250 1.00 98.56 101 LEU A N 1
ATOM 755 C CA . LEU A 1 101 ? -6.872 -1.671 0.990 1.00 98.56 101 LEU A CA 1
ATOM 756 C C . LEU A 1 101 ? -8.319 -2.127 0.775 1.00 98.56 101 LEU A C 1
ATOM 758 O O . LEU A 1 101 ? -9.080 -2.220 1.742 1.00 98.56 101 LEU A O 1
ATOM 762 N N . TRP A 1 102 ? -8.707 -2.438 -0.463 1.00 98.56 102 TRP A N 1
ATOM 763 C CA . TRP A 1 102 ? -10.065 -2.892 -0.756 1.00 98.56 102 TRP A CA 1
ATOM 764 C C . TRP A 1 102 ? -10.345 -4.300 -0.227 1.00 98.56 102 TRP A C 1
ATOM 766 O O . TRP A 1 102 ? -11.326 -4.494 0.500 1.00 98.56 102 TRP A O 1
ATOM 776 N N . LYS A 1 103 ? -9.474 -5.267 -0.543 1.00 97.94 103 LYS A N 1
ATOM 777 C CA . LYS A 1 103 ? -9.670 -6.681 -0.177 1.00 97.94 103 LYS A CA 1
ATOM 778 C C . LYS A 1 103 ? -9.341 -6.970 1.291 1.00 97.94 103 LYS A C 1
ATOM 780 O O . LYS A 1 103 ? -10.030 -7.765 1.922 1.00 97.94 103 LYS A O 1
ATOM 785 N N . ASN A 1 104 ? -8.314 -6.329 1.857 1.00 97.56 104 ASN A N 1
ATOM 786 C CA . ASN A 1 104 ? -7.791 -6.610 3.201 1.00 97.56 104 ASN A CA 1
ATOM 787 C C . ASN A 1 104 ? -7.484 -5.323 4.000 1.00 97.56 104 ASN A C 1
ATOM 789 O O . ASN A 1 104 ? -6.343 -5.109 4.422 1.00 97.56 104 ASN A O 1
ATOM 793 N N . PRO A 1 105 ? -8.484 -4.474 4.307 1.00 97.62 105 PRO A N 1
ATOM 794 C CA . PRO A 1 105 ? -8.255 -3.161 4.920 1.00 97.62 105 PRO A CA 1
ATOM 795 C C . PRO A 1 105 ? -7.504 -3.232 6.258 1.00 97.62 105 PRO A C 1
ATOM 797 O O . PRO A 1 105 ? -6.673 -2.379 6.547 1.00 97.62 105 PRO A O 1
ATOM 800 N N . ARG A 1 106 ? -7.730 -4.272 7.074 1.00 97.38 106 ARG A N 1
ATOM 801 C CA . ARG A 1 106 ? -6.982 -4.471 8.331 1.00 97.38 106 ARG A CA 1
ATOM 802 C C . ARG A 1 106 ? -5.486 -4.690 8.096 1.00 97.38 106 ARG A C 1
ATOM 804 O O . ARG A 1 106 ? -4.691 -4.161 8.864 1.00 97.38 106 ARG A O 1
ATOM 811 N N . LEU A 1 107 ? -5.109 -5.437 7.055 1.00 97.88 107 LEU A N 1
ATOM 812 C CA . LEU A 1 107 ? -3.705 -5.671 6.712 1.00 97.88 107 LEU A CA 1
ATOM 813 C C . LEU A 1 107 ? -3.024 -4.356 6.325 1.00 97.88 107 LEU A C 1
ATOM 815 O O . LEU A 1 107 ? -1.958 -4.058 6.855 1.00 97.88 107 LEU A O 1
ATOM 819 N N . PHE A 1 108 ? -3.674 -3.549 5.481 1.00 98.44 108 PHE A N 1
ATOM 820 C CA . PHE A 1 108 ? -3.164 -2.233 5.095 1.00 98.44 108 PHE A CA 1
ATOM 821 C C . PHE A 1 108 ? -2.966 -1.322 6.314 1.00 98.44 108 PHE A C 1
ATOM 823 O O . PHE A 1 108 ? -1.874 -0.807 6.537 1.00 98.44 108 PHE A O 1
ATOM 830 N N . LEU A 1 109 ? -4.002 -1.168 7.148 1.00 98.06 109 LEU A N 1
ATOM 831 C CA . LEU A 1 109 ? -3.948 -0.271 8.306 1.00 98.06 109 LEU A CA 1
ATOM 832 C C . LEU A 1 109 ? -2.907 -0.721 9.343 1.00 98.06 109 LEU A C 1
ATOM 834 O O . LEU A 1 109 ? -2.176 0.117 9.865 1.00 98.06 109 LEU A O 1
ATOM 838 N N . ASN A 1 110 ? -2.785 -2.029 9.596 1.00 97.69 110 ASN A N 1
ATOM 839 C CA . ASN A 1 110 ? -1.733 -2.579 10.457 1.00 97.69 110 ASN A CA 1
ATOM 840 C C . ASN A 1 110 ? -0.327 -2.336 9.892 1.00 97.69 110 ASN A C 1
ATOM 842 O O . ASN A 1 110 ? 0.605 -2.114 10.657 1.00 97.69 110 ASN A O 1
ATOM 846 N N . ALA A 1 111 ? -0.157 -2.368 8.571 1.00 97.88 111 ALA A N 1
ATOM 847 C CA . ALA A 1 111 ? 1.146 -2.153 7.947 1.00 97.88 111 ALA A CA 1
ATOM 848 C C . ALA A 1 111 ? 1.600 -0.680 7.986 1.00 97.88 111 ALA A C 1
ATOM 850 O O . ALA A 1 111 ? 2.795 -0.404 7.848 1.00 97.88 111 ALA A O 1
ATOM 851 N N . ILE A 1 112 ? 0.670 0.265 8.182 1.00 98.00 112 ILE A N 1
ATOM 852 C CA . ILE A 1 112 ? 0.986 1.699 8.234 1.00 98.00 112 ILE A CA 1
ATOM 853 C C . ILE A 1 112 ? 0.877 2.323 9.631 1.00 98.00 112 ILE A C 1
ATOM 855 O O . ILE A 1 112 ? 1.435 3.395 9.835 1.00 98.00 112 ILE A O 1
ATOM 859 N N . VAL A 1 113 ? 0.217 1.687 10.609 1.00 97.06 113 VAL A N 1
ATOM 860 C CA . VAL A 1 113 ? -0.035 2.287 11.941 1.00 97.06 113 VAL A CA 1
ATOM 861 C C . VAL A 1 113 ? 1.235 2.730 12.672 1.00 97.06 113 VAL A C 1
ATOM 863 O O . VAL A 1 113 ? 1.216 3.745 13.362 1.00 97.06 113 VAL A O 1
ATOM 866 N N . SER A 1 114 ? 2.345 2.010 12.501 1.00 96.19 114 SER A N 1
ATOM 867 C CA . SER A 1 114 ? 3.631 2.328 13.134 1.00 96.19 114 SER A CA 1
ATOM 868 C C . SER A 1 114 ? 4.471 3.347 12.357 1.00 96.19 114 SER A C 1
ATOM 870 O O . SER A 1 114 ? 5.510 3.785 12.849 1.00 96.19 114 SER A O 1
ATOM 872 N N . ARG A 1 115 ? 4.051 3.732 11.146 1.00 97.38 115 ARG A N 1
ATOM 873 C CA . ARG A 1 115 ? 4.786 4.683 10.300 1.00 97.38 115 ARG A CA 1
ATOM 874 C C . ARG A 1 115 ? 4.550 6.126 10.762 1.00 97.38 115 ARG A C 1
ATOM 876 O O . ARG A 1 115 ? 3.494 6.410 11.326 1.00 97.38 115 ARG A O 1
ATOM 883 N N . PRO A 1 116 ? 5.466 7.073 10.484 1.00 97.94 116 PRO A N 1
ATOM 884 C CA . PRO A 1 116 ? 5.221 8.496 10.705 1.00 97.94 116 PRO A CA 1
ATOM 885 C C . PRO A 1 116 ? 3.928 8.970 10.031 1.00 97.94 116 PRO A C 1
ATOM 887 O O . PRO A 1 116 ? 3.627 8.564 8.909 1.00 97.94 116 PRO A O 1
ATOM 890 N N . ARG A 1 117 ? 3.195 9.887 10.675 1.00 97.69 117 ARG A N 1
ATOM 891 C CA . ARG A 1 117 ? 1.890 10.376 10.189 1.00 97.69 117 ARG A CA 1
ATOM 892 C C . ARG A 1 117 ? 1.907 10.813 8.722 1.00 97.69 117 ARG A C 1
ATOM 894 O O . ARG A 1 117 ? 1.009 10.450 7.973 1.00 97.69 117 ARG A O 1
ATOM 901 N N . ARG A 1 118 ? 2.945 11.537 8.298 1.00 98.31 118 ARG A N 1
ATOM 902 C CA . ARG A 1 118 ? 3.102 11.964 6.900 1.00 98.31 118 ARG A CA 1
ATOM 903 C C . ARG A 1 118 ? 3.107 10.776 5.929 1.00 98.31 118 ARG A C 1
ATOM 905 O O . ARG A 1 118 ? 2.393 10.804 4.937 1.00 98.31 118 ARG A O 1
ATOM 912 N N . GLN A 1 119 ? 3.831 9.706 6.257 1.00 98.50 119 GLN A N 1
ATOM 913 C CA . GLN A 1 119 ? 3.863 8.493 5.436 1.00 98.50 119 GLN A CA 1
ATOM 914 C C . GLN A 1 119 ? 2.509 7.776 5.428 1.00 98.50 119 GLN A C 1
ATOM 916 O O . GLN A 1 119 ? 2.087 7.274 4.394 1.00 98.50 119 GLN A O 1
ATOM 921 N N . GLN A 1 120 ? 1.797 7.747 6.561 1.00 98.62 120 GLN A N 1
ATOM 922 C CA . GLN A 1 120 ? 0.437 7.196 6.615 1.00 98.62 120 GLN A CA 1
ATOM 923 C C . GLN A 1 120 ? -0.509 7.952 5.670 1.00 98.62 120 GLN A C 1
ATOM 925 O O . GLN A 1 120 ? -1.334 7.338 4.990 1.00 98.62 120 GLN A O 1
ATOM 930 N N . GLU A 1 121 ? -0.390 9.282 5.628 1.00 98.69 121 GLU A N 1
ATOM 931 C CA . GLU A 1 121 ? -1.199 10.154 4.778 1.00 98.69 121 GLU A CA 1
ATOM 932 C C . GLU A 1 121 ? -0.871 10.003 3.289 1.00 98.69 121 GLU A C 1
ATOM 934 O O . GLU A 1 121 ? -1.796 9.981 2.472 1.00 98.69 121 GLU A O 1
ATOM 939 N N . GLU A 1 122 ? 0.415 9.896 2.951 1.00 98.44 122 GLU A N 1
ATOM 940 C CA . GLU A 1 122 ? 0.922 9.677 1.590 1.00 98.44 122 GLU A CA 1
ATOM 941 C C . GLU A 1 122 ? 0.495 8.304 1.060 1.00 98.44 122 GLU A C 1
ATOM 943 O O . GLU A 1 122 ? -0.146 8.230 0.015 1.00 98.44 122 GLU A O 1
ATOM 948 N N . LEU A 1 123 ? 0.723 7.228 1.819 1.00 98.69 123 LEU A N 1
ATOM 949 C CA . LEU A 1 123 ? 0.344 5.867 1.418 1.00 98.69 123 LEU A CA 1
ATOM 950 C C . LEU A 1 123 ? -1.172 5.704 1.282 1.00 98.69 123 LEU A C 1
ATOM 952 O O . LEU A 1 123 ? -1.650 5.068 0.347 1.00 98.69 123 LEU A O 1
ATOM 956 N N . SER A 1 124 ? -1.949 6.307 2.187 1.00 98.75 124 SER A N 1
ATOM 957 C CA . SER A 1 124 ? -3.414 6.290 2.080 1.00 98.75 124 SER A CA 1
ATOM 958 C C . SER A 1 124 ? -3.920 7.088 0.879 1.00 98.75 124 SER A C 1
ATOM 960 O O . SER A 1 124 ? -4.940 6.733 0.294 1.00 98.75 124 SER A O 1
ATOM 962 N N . PHE A 1 125 ? -3.236 8.181 0.525 1.00 98.62 125 PHE A N 1
ATOM 963 C CA . PHE A 1 125 ? -3.566 8.960 -0.664 1.00 98.62 125 PHE A CA 1
ATOM 964 C C . PHE A 1 125 ? -3.218 8.181 -1.934 1.00 98.62 125 PHE A C 1
ATOM 966 O O . PHE A 1 125 ? -4.085 8.044 -2.786 1.00 98.62 125 PHE A O 1
ATOM 973 N N . SER A 1 126 ? -2.010 7.617 -2.024 1.00 98.19 126 SER A N 1
ATOM 974 C CA . SER A 1 126 ? -1.555 6.794 -3.154 1.00 98.19 126 SER A CA 1
ATOM 975 C C . SER A 1 126 ? -2.493 5.607 -3.400 1.00 98.19 126 SER A C 1
ATOM 977 O O . SER A 1 126 ? -3.009 5.465 -4.503 1.00 98.19 126 SER A O 1
ATOM 979 N N . ALA A 1 127 ? -2.854 4.849 -2.357 1.00 98.56 127 ALA A N 1
ATOM 980 C CA . ALA A 1 127 ? -3.832 3.765 -2.477 1.00 98.56 127 ALA A CA 1
ATOM 981 C C . ALA A 1 127 ? -5.205 4.250 -2.984 1.00 98.56 127 ALA A C 1
ATOM 983 O O . ALA A 1 127 ? -5.911 3.518 -3.668 1.00 98.56 127 ALA A O 1
ATOM 984 N N . GLY A 1 128 ? -5.610 5.475 -2.630 1.00 98.38 128 GLY A N 1
ATOM 985 C CA . GLY A 1 128 ? -6.843 6.104 -3.110 1.00 98.38 128 GLY A CA 1
ATOM 986 C C . GLY A 1 128 ? -6.768 6.656 -4.531 1.00 98.38 128 GLY A C 1
ATOM 987 O O . GLY A 1 128 ? -7.803 6.720 -5.192 1.00 98.38 128 GLY A O 1
ATOM 988 N N . ALA A 1 129 ? -5.585 7.087 -4.962 1.00 97.69 129 ALA A N 1
ATOM 989 C CA . ALA A 1 129 ? -5.324 7.623 -6.292 1.00 97.69 129 ALA A CA 1
ATOM 990 C C . ALA A 1 129 ? -5.163 6.507 -7.327 1.00 97.69 129 ALA A C 1
ATOM 992 O O . ALA A 1 129 ? -5.539 6.718 -8.473 1.00 97.69 129 ALA A O 1
ATOM 993 N N . MET A 1 130 ? -4.668 5.338 -6.907 1.00 95.94 130 MET A N 1
ATOM 994 C CA . MET A 1 130 ? -4.328 4.214 -7.779 1.00 95.94 130 MET A CA 1
ATOM 995 C C . MET A 1 130 ? -3.308 4.632 -8.845 1.00 95.94 130 MET A C 1
ATOM 997 O O . MET A 1 130 ? -2.212 5.048 -8.481 1.00 95.94 130 MET A O 1
ATOM 1001 N N . ASP A 1 131 ? -3.684 4.584 -10.116 1.00 93.75 131 ASP A N 1
ATOM 1002 C CA . ASP A 1 131 ? -2.924 5.066 -11.274 1.00 93.75 131 ASP A CA 1
ATOM 1003 C C . ASP A 1 131 ? -3.083 6.582 -11.523 1.00 93.75 131 ASP A C 1
ATOM 1005 O O . ASP A 1 131 ? -2.690 7.110 -12.553 1.00 93.75 131 ASP A O 1
ATOM 1009 N N . GLY A 1 132 ? -3.710 7.305 -10.594 1.00 94.50 132 GLY A N 1
ATOM 1010 C CA . GLY A 1 132 ? -4.051 8.720 -10.742 1.00 94.50 132 GLY A CA 1
ATOM 1011 C C . GLY A 1 132 ? -5.484 8.966 -11.219 1.00 94.50 132 GLY A C 1
ATOM 1012 O O . GLY A 1 132 ? -6.001 10.063 -11.002 1.00 94.50 132 GLY A O 1
ATOM 1013 N N . SER A 1 133 ? -6.175 7.955 -11.757 1.00 95.44 133 SER A N 1
ATOM 1014 C CA . SER A 1 133 ? -7.592 8.050 -12.150 1.00 95.44 133 SER A CA 1
ATOM 1015 C C . SER A 1 133 ? -8.565 7.922 -10.966 1.00 95.44 133 SER A C 1
ATOM 1017 O O . SER A 1 133 ? -9.767 8.193 -11.080 1.00 95.44 133 SER A O 1
ATOM 1019 N N . GLY A 1 134 ? -8.042 7.579 -9.787 1.00 96.81 134 GLY A N 1
ATOM 1020 C CA . GLY A 1 134 ? -8.828 7.305 -8.596 1.00 96.81 134 GLY A CA 1
ATOM 1021 C C . GLY A 1 134 ? -9.416 5.895 -8.590 1.00 96.81 134 GLY A C 1
ATOM 1022 O O . GLY A 1 134 ? -9.212 5.078 -9.479 1.00 96.81 134 GLY A O 1
ATOM 1023 N N . MET A 1 135 ? -10.176 5.590 -7.542 1.00 97.94 135 MET A N 1
ATOM 1024 C CA . MET A 1 135 ? -10.776 4.272 -7.375 1.00 97.94 135 MET A CA 1
ATOM 1025 C C . MET A 1 135 ? -12.044 4.108 -8.226 1.00 97.94 135 MET A C 1
ATOM 1027 O O . MET A 1 135 ? -12.944 4.961 -8.156 1.00 97.94 135 MET A O 1
ATOM 1031 N N . PRO A 1 136 ? -12.220 2.953 -8.901 1.00 97.25 136 PRO A N 1
ATOM 1032 C CA . PRO A 1 136 ? -13.497 2.561 -9.486 1.00 97.25 136 PRO A CA 1
ATOM 1033 C C . PRO A 1 136 ? -14.644 2.659 -8.471 1.00 97.25 136 PRO A C 1
ATOM 1035 O O . PRO A 1 136 ? -14.470 2.418 -7.270 1.00 97.25 136 PRO A O 1
ATOM 1038 N N . LYS A 1 137 ? -15.852 3.011 -8.934 1.00 97.12 137 LYS A N 1
ATOM 1039 C CA . LYS A 1 137 ? -16.994 3.330 -8.051 1.00 97.12 137 LYS A CA 1
ATOM 1040 C C . LYS A 1 137 ? -17.324 2.191 -7.084 1.00 97.12 137 LYS A C 1
ATOM 1042 O O . LYS A 1 137 ? -17.630 2.452 -5.915 1.00 97.12 137 LYS A O 1
ATOM 1047 N N . GLU A 1 138 ? -17.274 0.943 -7.547 1.00 96.69 138 GLU A N 1
ATOM 1048 C CA . GLU A 1 138 ? -17.539 -0.240 -6.729 1.00 96.69 138 GLU A CA 1
ATOM 1049 C C . GLU A 1 138 ? -16.501 -0.393 -5.612 1.00 96.69 138 GLU A C 1
ATOM 1051 O O . GLU A 1 138 ? -16.883 -0.541 -4.444 1.00 96.69 138 GLU A O 1
ATOM 1056 N N . ILE A 1 139 ? -15.216 -0.286 -5.962 1.00 97.88 139 ILE A N 1
ATOM 1057 C CA . ILE A 1 139 ? -14.073 -0.371 -5.044 1.00 97.88 139 ILE A CA 1
ATOM 1058 C C . ILE A 1 139 ? -14.158 0.742 -3.999 1.00 97.88 139 ILE A C 1
ATOM 1060 O O . ILE A 1 139 ? -14.182 0.471 -2.795 1.00 97.88 139 ILE A O 1
ATOM 1064 N N . LEU A 1 140 ? -14.324 1.992 -4.442 1.00 98.44 140 LEU A N 1
ATOM 1065 C CA . LEU A 1 140 ? -14.395 3.167 -3.573 1.00 98.44 140 LEU A CA 1
ATOM 1066 C C . LEU A 1 140 ? -15.526 3.061 -2.545 1.00 98.44 140 LEU A C 1
ATOM 1068 O O . LEU A 1 140 ? -15.358 3.405 -1.372 1.00 98.44 140 LEU A O 1
ATOM 1072 N N . ARG A 1 141 ? -16.700 2.580 -2.966 1.00 98.44 141 ARG A N 1
ATOM 1073 C CA . ARG A 1 141 ? -17.839 2.349 -2.068 1.00 98.44 141 ARG A CA 1
ATOM 1074 C C . ARG A 1 141 ? -17.505 1.298 -1.005 1.00 98.44 141 ARG A C 1
ATOM 1076 O O . ARG A 1 141 ? -17.822 1.511 0.168 1.00 98.44 141 ARG A O 1
ATOM 1083 N N . GLY A 1 142 ? -16.852 0.202 -1.396 1.00 98.19 142 GLY A N 1
ATOM 1084 C CA . GLY A 1 142 ? -16.399 -0.847 -0.479 1.00 98.19 142 GLY A CA 1
ATOM 1085 C C . GLY A 1 142 ? -15.384 -0.331 0.543 1.00 98.19 142 GLY A C 1
ATOM 1086 O O . GLY A 1 142 ? -15.588 -0.485 1.750 1.00 98.19 142 GLY A O 1
ATOM 1087 N N . VAL A 1 143 ? -14.343 0.360 0.071 1.00 98.56 143 VAL A N 1
ATOM 1088 C CA . VAL A 1 143 ? -13.300 0.973 0.910 1.00 98.56 143 VAL A CA 1
ATOM 1089 C C . VAL A 1 143 ? -13.906 1.966 1.902 1.00 98.56 143 VAL A C 1
ATOM 1091 O O . VAL A 1 143 ? -13.673 1.850 3.106 1.00 98.56 143 VAL A O 1
ATOM 1094 N N . ARG A 1 144 ? -14.770 2.883 1.441 1.00 98.69 144 ARG A N 1
ATOM 1095 C CA . ARG A 1 144 ? -15.471 3.840 2.315 1.00 98.69 144 ARG A CA 1
ATOM 1096 C C . ARG A 1 144 ? -16.275 3.143 3.404 1.00 98.69 144 ARG A C 1
ATOM 1098 O O . ARG A 1 144 ? -16.193 3.538 4.564 1.00 98.69 144 ARG A O 1
ATOM 1105 N N . SER A 1 145 ? -17.056 2.127 3.042 1.00 98.44 145 SER A N 1
ATOM 1106 C CA . SER A 1 145 ? -17.882 1.383 3.996 1.00 98.44 145 SER A CA 1
ATOM 1107 C C . SER A 1 145 ? -17.026 0.705 5.070 1.00 98.44 145 SER A C 1
ATOM 1109 O O . SER A 1 145 ? -17.263 0.886 6.269 1.00 98.44 145 SER A O 1
ATOM 1111 N N . ASN A 1 146 ? -15.971 -0.001 4.651 1.00 98.00 146 ASN A N 1
ATOM 1112 C CA . ASN A 1 146 ? -15.062 -0.701 5.554 1.00 98.00 146 ASN A CA 1
ATOM 1113 C C . ASN A 1 146 ? -14.328 0.264 6.497 1.00 98.00 146 ASN A C 1
ATOM 1115 O O . ASN A 1 146 ? -14.366 0.070 7.713 1.00 98.00 146 ASN A O 1
ATOM 1119 N N . LEU A 1 147 ? -13.723 1.332 5.966 1.00 98.31 147 LEU A N 1
ATOM 1120 C CA . LEU A 1 147 ? -12.986 2.306 6.774 1.00 98.31 147 LEU A CA 1
ATOM 1121 C C . LEU A 1 147 ? -13.905 3.075 7.733 1.00 98.31 147 LEU A C 1
ATOM 1123 O O . LEU A 1 147 ? -13.553 3.250 8.899 1.00 98.31 147 LEU A O 1
ATOM 1127 N N . ARG A 1 148 ? -15.115 3.464 7.301 1.00 98.19 148 ARG A N 1
ATOM 1128 C CA . ARG A 1 148 ? -16.115 4.090 8.187 1.00 98.19 148 ARG A CA 1
ATOM 1129 C C . ARG A 1 148 ? -16.508 3.160 9.326 1.00 98.19 148 ARG A C 1
ATOM 1131 O O . ARG A 1 148 ? -16.546 3.596 10.473 1.00 98.19 148 ARG A O 1
ATOM 1138 N N . ARG A 1 149 ? -16.762 1.881 9.044 1.00 97.19 149 ARG A N 1
ATOM 1139 C CA . ARG A 1 149 ? -17.072 0.901 10.091 1.00 97.19 149 ARG A CA 1
ATOM 1140 C C . ARG A 1 149 ? -15.927 0.788 11.100 1.00 97.19 149 ARG A C 1
ATOM 1142 O O . ARG A 1 149 ? -16.177 0.901 12.293 1.00 97.19 149 ARG A O 1
ATOM 1149 N N . MET A 1 150 ? -14.689 0.641 10.629 1.00 96.81 150 MET A N 1
ATOM 1150 C CA . MET A 1 150 ? -13.505 0.519 11.493 1.00 96.81 150 MET A CA 1
ATOM 1151 C C . MET A 1 150 ? -13.234 1.791 12.307 1.00 96.81 150 MET A C 1
ATOM 1153 O O . MET A 1 150 ? -12.929 1.710 13.491 1.00 96.81 150 MET A O 1
ATOM 1157 N N . SER A 1 151 ? -13.429 2.973 11.719 1.00 96.81 151 SER A N 1
ATOM 1158 C CA . SER A 1 151 ? -13.244 4.255 12.414 1.00 96.81 151 SER A CA 1
ATOM 1159 C C . SER A 1 151 ? -14.171 4.487 13.607 1.00 96.81 151 SER A C 1
ATOM 1161 O O . SER A 1 151 ? -13.863 5.305 14.471 1.00 96.81 151 SER A O 1
ATOM 1163 N N . ARG A 1 152 ? -15.319 3.802 13.645 1.00 96.25 152 ARG A N 1
ATOM 1164 C CA . ARG A 1 152 ? -16.326 3.942 14.706 1.00 96.25 152 ARG A CA 1
ATOM 1165 C C . ARG A 1 152 ? -16.039 3.050 15.913 1.00 96.25 152 ARG A C 1
ATOM 1167 O O . ARG A 1 152 ? -16.685 3.214 16.942 1.00 96.25 152 ARG A O 1
ATOM 1174 N N . GLN A 1 153 ? -15.091 2.121 15.807 1.00 92.50 153 GLN A N 1
ATOM 1175 C CA . GLN A 1 153 ? -14.730 1.212 16.893 1.00 92.50 153 GLN A CA 1
ATOM 1176 C C . GLN A 1 153 ? -13.800 1.939 17.879 1.00 92.50 153 GLN A C 1
ATOM 1178 O O . GLN A 1 153 ? -12.586 1.820 17.791 1.00 92.50 153 GLN A O 1
ATOM 1183 N N . GLN A 1 154 ? -14.367 2.737 18.791 1.00 72.44 154 GLN A N 1
ATOM 1184 C CA . GLN A 1 154 ? -13.628 3.700 19.631 1.00 72.44 154 GLN A CA 1
ATOM 1185 C C . GLN A 1 154 ? -12.475 3.103 20.462 1.00 72.44 154 GLN A C 1
ATOM 1187 O O . GLN A 1 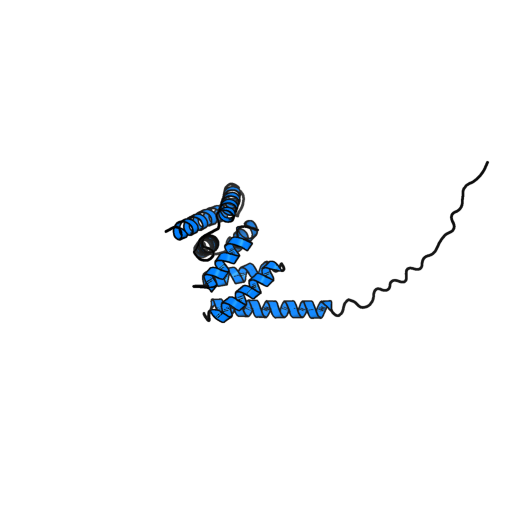154 ? -11.528 3.821 20.763 1.00 72.44 154 GLN A O 1
ATOM 1192 N N . ASN A 1 155 ? -12.521 1.804 20.771 1.00 71.81 155 ASN A N 1
ATOM 1193 C CA . ASN A 1 155 ? -11.520 1.113 21.592 1.00 71.81 155 ASN A CA 1
ATOM 1194 C C . ASN A 1 155 ? -10.484 0.322 20.771 1.00 71.81 155 ASN A C 1
ATOM 1196 O O . ASN A 1 155 ? -9.692 -0.426 21.336 1.00 71.81 155 ASN A O 1
ATOM 1200 N N . GLU A 1 156 ? -10.493 0.450 19.443 1.00 81.31 156 GLU A N 1
ATOM 1201 C CA . GLU A 1 156 ? -9.564 -0.259 18.562 1.00 81.31 156 GLU A CA 1
ATOM 1202 C C . GLU A 1 156 ? -8.365 0.632 18.197 1.00 81.31 156 GLU A C 1
ATOM 1204 O O . GLU A 1 156 ? -8.570 1.745 17.692 1.00 81.31 156 GLU A O 1
ATOM 1209 N N . PRO A 1 157 ? -7.116 0.139 18.326 1.00 83.44 157 PRO A N 1
ATOM 1210 C CA . PRO A 1 157 ? -5.909 0.880 17.937 1.00 83.44 157 PRO A CA 1
ATOM 1211 C C . PRO A 1 157 ? -5.944 1.417 16.496 1.00 83.44 157 PRO A C 1
ATOM 1213 O O . PRO A 1 157 ? -5.343 2.442 16.181 1.00 83.44 157 PRO A O 1
ATOM 1216 N N . LEU A 1 158 ? -6.691 0.750 15.609 1.00 95.31 158 LEU A N 1
ATOM 1217 C CA . LEU A 1 158 ? -6.795 1.109 14.195 1.00 95.31 158 LEU A CA 1
ATOM 1218 C C . LEU A 1 158 ? -7.841 2.182 13.883 1.00 95.31 158 LEU A C 1
ATOM 1220 O O . LEU A 1 158 ? -7.858 2.682 12.758 1.00 95.31 158 LEU A O 1
ATOM 1224 N N . ALA A 1 159 ? -8.712 2.565 14.820 1.00 96.56 159 ALA A N 1
ATOM 1225 C CA . ALA A 1 159 ? -9.809 3.489 14.526 1.00 96.56 159 ALA A CA 1
ATOM 1226 C C . ALA A 1 159 ? -9.310 4.876 14.086 1.00 96.56 159 ALA A C 1
ATOM 1228 O O . ALA A 1 159 ? -9.868 5.488 13.172 1.00 96.56 159 ALA A O 1
ATOM 1229 N N . ALA A 1 160 ? -8.226 5.369 14.694 1.00 95.56 160 ALA A N 1
ATOM 1230 C CA . ALA A 1 160 ? -7.593 6.625 14.295 1.00 95.56 160 ALA A CA 1
ATOM 1231 C C . ALA A 1 160 ? -7.006 6.548 12.875 1.00 95.56 160 ALA A C 1
ATOM 1233 O O . ALA A 1 160 ? -7.281 7.423 12.053 1.00 95.56 160 ALA A O 1
ATOM 1234 N N . ILE A 1 161 ? -6.282 5.469 12.562 1.00 97.69 161 ILE A N 1
ATOM 1235 C CA . ILE A 1 161 ? -5.678 5.262 11.238 1.00 97.69 161 ILE A CA 1
ATOM 1236 C C . ILE A 1 161 ? -6.753 5.066 10.168 1.00 97.69 161 ILE A C 1
ATOM 1238 O O . ILE A 1 161 ? -6.641 5.619 9.080 1.00 97.69 161 ILE A O 1
ATOM 1242 N N . ALA A 1 162 ? -7.846 4.365 10.476 1.00 98.25 162 ALA A N 1
ATOM 1243 C CA . ALA A 1 162 ? -8.968 4.207 9.556 1.00 98.25 162 ALA A CA 1
ATOM 1244 C C . ALA A 1 162 ? -9.614 5.556 9.187 1.00 98.25 162 ALA A C 1
ATOM 1246 O O . ALA A 1 162 ? -9.950 5.768 8.022 1.00 98.25 162 ALA A O 1
ATOM 1247 N N . ARG A 1 163 ? -9.755 6.488 10.148 1.00 97.94 163 ARG A N 1
ATOM 1248 C CA . ARG A 1 163 ? -10.253 7.856 9.883 1.00 97.94 163 ARG A CA 1
ATOM 1249 C C . ARG A 1 163 ? -9.315 8.642 8.980 1.00 97.94 163 ARG A C 1
ATOM 1251 O O . ARG A 1 163 ? -9.773 9.260 8.021 1.00 97.94 163 ARG A O 1
ATOM 1258 N N . LEU A 1 164 ? -8.021 8.607 9.292 1.00 98.19 164 LEU A N 1
ATOM 1259 C CA . LEU A 1 164 ? -6.987 9.248 8.486 1.00 98.19 164 LEU A CA 1
ATOM 1260 C C . LEU A 1 164 ? -7.028 8.717 7.048 1.00 98.19 164 LEU A C 1
ATOM 1262 O O . LEU A 1 164 ? -7.152 9.492 6.101 1.00 98.19 164 LEU A O 1
ATOM 1266 N N . CYS A 1 165 ? -6.999 7.392 6.904 1.00 98.56 165 CYS A N 1
ATOM 1267 C CA . CYS A 1 165 ? -6.997 6.712 5.620 1.00 98.56 165 CYS A CA 1
ATOM 1268 C C . CYS A 1 165 ? -8.245 7.063 4.800 1.00 98.56 165 CYS A C 1
ATOM 1270 O O . CYS A 1 165 ? -8.125 7.453 3.642 1.00 98.56 165 CYS A O 1
ATOM 1272 N N . LEU A 1 166 ? -9.432 7.047 5.422 1.00 98.69 166 LEU A N 1
ATOM 1273 C CA . LEU A 1 166 ? -10.683 7.442 4.771 1.00 98.69 166 LEU A CA 1
ATOM 1274 C C . LEU A 1 166 ? -10.610 8.864 4.202 1.00 98.69 166 LEU A C 1
ATOM 1276 O O . LEU A 1 166 ? -10.968 9.074 3.045 1.00 98.69 166 LEU A O 1
ATOM 1280 N N . SER A 1 167 ? -10.125 9.824 4.994 1.00 98.69 167 SER A N 1
ATOM 1281 C CA . SER A 1 167 ? -9.996 11.222 4.565 1.00 98.69 167 SER A CA 1
ATOM 1282 C C . SER A 1 167 ? -9.063 11.370 3.357 1.00 98.69 167 SER A C 1
ATOM 1284 O O . SER A 1 167 ? -9.387 12.073 2.397 1.00 98.69 167 SER A O 1
ATOM 1286 N N . ARG A 1 168 ? -7.925 10.664 3.361 1.00 98.75 168 ARG A N 1
ATOM 1287 C CA . ARG A 1 168 ? -6.932 10.723 2.275 1.00 98.75 168 ARG A CA 1
ATOM 1288 C C . ARG A 1 168 ? -7.395 10.013 1.006 1.00 98.75 168 ARG A C 1
ATOM 1290 O O . ARG A 1 168 ? -7.215 10.570 -0.071 1.00 98.75 168 ARG A O 1
ATOM 1297 N N . VAL A 1 169 ? -8.071 8.870 1.125 1.00 98.69 169 VAL A N 1
ATOM 1298 C CA . VAL A 1 169 ? -8.708 8.189 -0.016 1.00 98.69 169 VAL A CA 1
ATOM 1299 C C . VAL A 1 169 ? -9.774 9.085 -0.648 1.00 98.69 169 VAL A C 1
ATOM 1301 O O . VAL A 1 169 ? -9.833 9.222 -1.869 1.00 98.69 169 VAL A O 1
ATOM 1304 N N . GLU A 1 170 ? -10.609 9.737 0.167 1.00 98.50 170 GLU A N 1
ATOM 1305 C CA . GLU A 1 170 ? -11.617 10.671 -0.336 1.00 98.50 170 GLU A CA 1
ATOM 1306 C C . GLU A 1 170 ? -10.989 11.901 -1.003 1.00 98.50 170 GLU A C 1
ATOM 1308 O O . GLU A 1 170 ? -11.532 12.380 -1.996 1.00 98.50 170 GLU A O 1
ATOM 1313 N N . ALA A 1 171 ? -9.860 12.399 -0.491 1.00 98.56 171 ALA A N 1
ATOM 1314 C CA . ALA A 1 171 ? -9.116 13.487 -1.116 1.00 98.56 171 ALA A CA 1
ATOM 1315 C C . ALA A 1 171 ? -8.537 13.086 -2.480 1.00 98.56 171 ALA A C 1
ATOM 1317 O O . ALA A 1 171 ? -8.754 13.810 -3.448 1.00 98.56 171 ALA A O 1
ATOM 1318 N N . ALA A 1 172 ? -7.887 11.923 -2.576 1.00 98.19 172 ALA A N 1
ATOM 1319 C CA . ALA A 1 172 ? -7.335 11.408 -3.831 1.00 98.19 172 ALA A CA 1
ATOM 1320 C C . ALA A 1 172 ? -8.413 11.258 -4.915 1.00 98.19 172 ALA A C 1
ATOM 1322 O O . ALA A 1 172 ? -8.282 11.769 -6.021 1.00 98.19 172 ALA A O 1
ATOM 1323 N N . ASN A 1 173 ? -9.556 10.672 -4.553 1.00 98.19 173 ASN A N 1
ATOM 1324 C CA . ASN A 1 173 ? -10.678 10.468 -5.473 1.00 98.19 173 ASN A CA 1
ATOM 1325 C C . ASN A 1 173 ? -11.414 11.756 -5.874 1.00 98.19 173 ASN A C 1
ATOM 1327 O O . ASN A 1 173 ? -12.194 11.738 -6.826 1.00 98.19 173 ASN A O 1
ATOM 1331 N N . ARG A 1 174 ? -11.252 12.853 -5.123 1.00 98.06 174 ARG A N 1
ATOM 1332 C CA . ARG A 1 174 ? -11.716 14.180 -5.555 1.00 98.06 174 ARG A CA 1
ATOM 1333 C C . ARG A 1 174 ? -10.732 14.807 -6.532 1.00 98.06 174 ARG A C 1
ATOM 1335 O O . ARG A 1 174 ? -11.184 15.387 -7.508 1.00 98.06 174 ARG A O 1
ATOM 1342 N N . ALA A 1 175 ? -9.431 14.680 -6.269 1.00 96.75 175 ALA A N 1
ATOM 1343 C CA . ALA A 1 175 ? -8.388 15.218 -7.137 1.00 96.75 175 ALA A CA 1
ATOM 1344 C C . ALA A 1 175 ? -8.458 14.621 -8.551 1.00 96.75 175 ALA A C 1
ATOM 1346 O O . ALA A 1 175 ? -8.387 15.374 -9.507 1.00 96.75 175 ALA A O 1
ATOM 1347 N N . ALA A 1 176 ? -8.721 13.317 -8.675 1.00 93.69 176 ALA A N 1
ATOM 1348 C CA . ALA A 1 176 ? -8.830 12.626 -9.964 1.00 93.69 176 ALA A CA 1
ATOM 1349 C C . ALA A 1 176 ? -10.054 13.007 -10.829 1.00 93.69 176 ALA A C 1
ATOM 1351 O O . ALA A 1 176 ? -10.213 12.505 -11.936 1.00 93.69 176 ALA A O 1
ATOM 1352 N N . ARG A 1 177 ? -10.978 13.836 -10.320 1.00 88.94 177 ARG A N 1
ATOM 1353 C CA . ARG A 1 177 ? -12.183 14.271 -11.058 1.00 88.94 177 ARG A CA 1
ATOM 1354 C C . ARG A 1 177 ? -12.064 15.671 -11.654 1.00 88.94 177 ARG A C 1
ATOM 1356 O O . ARG A 1 177 ? -12.997 16.091 -12.336 1.00 88.94 177 ARG A O 1
ATOM 1363 N N . ASN A 1 178 ? -11.000 16.386 -11.308 1.00 73.69 178 ASN A N 1
ATOM 1364 C CA . ASN A 1 178 ? -10.718 17.737 -11.777 1.00 73.69 178 ASN A CA 1
ATOM 1365 C C . ASN A 1 178 ? -9.726 17.672 -12.933 1.00 73.69 178 ASN A C 1
ATOM 1367 O O . ASN A 1 178 ? -9.849 18.536 -13.823 1.00 73.69 178 ASN A O 1
#

Secondary structure (DSSP, 8-state):
-------------------SSHHHHHHHHHHHHHHHHHHHHHHHHHTTS--HHHHHHHHHHHHHHHHTT-GGGHHHHHHHHTT--HHHHHHHHHIIIIIIIIT-HHHHHHHHTTS-HHHHHHHHHHHHHTTTT---HHHHHHHHHHHHHHHT-TTSTTHHHHHHHHHHHHHHHHHTT-